Protein AF-A0A9D4L2E1-F1 (afdb_monomer_lite)

pLDDT: mean 71.67, std 11.68, range [35.44, 86.88]

Radius of gyration: 14.02 Å; chains: 1; bounding box: 33×34×42 Å

Structure (mmCIF, N/CA/C/O backbone):
data_AF-A0A9D4L2E1-F1
#
_entry.id   AF-A0A9D4L2E1-F1
#
loop_
_atom_site.group_PDB
_atom_site.id
_atom_site.type_symbol
_atom_site.label_atom_id
_atom_site.label_alt_id
_atom_site.label_comp_id
_atom_site.label_asym_id
_atom_site.label_entity_id
_atom_site.label_seq_id
_atom_site.pdbx_PDB_ins_code
_atom_site.Cartn_x
_atom_site.Cartn_y
_atom_site.Cartn_z
_atom_site.occupancy
_atom_site.B_iso_or_equiv
_atom_site.auth_seq_id
_atom_site.auth_comp_id
_atom_site.auth_asym_id
_atom_site.auth_atom_id
_atom_site.pdbx_PDB_model_num
ATOM 1 N N . MET A 1 1 ? 14.298 19.920 -26.887 1.00 35.44 1 MET A N 1
ATOM 2 C CA . MET A 1 1 ? 13.622 19.781 -25.572 1.00 35.44 1 MET A CA 1
ATOM 3 C C . MET A 1 1 ? 13.305 18.310 -25.317 1.00 35.44 1 MET A C 1
ATOM 5 O O . MET A 1 1 ? 12.416 17.774 -25.961 1.00 35.44 1 MET A O 1
ATOM 9 N N . SER A 1 2 ? 14.035 17.633 -24.425 1.00 44.12 2 SER A N 1
ATOM 10 C CA . SER A 1 2 ? 13.737 16.237 -24.062 1.00 44.12 2 SER A CA 1
ATOM 11 C C . SER A 1 2 ? 12.692 16.216 -22.941 1.00 44.12 2 SER A C 1
ATOM 13 O O . SER A 1 2 ? 12.987 16.597 -21.806 1.00 44.12 2 SER A O 1
ATOM 15 N N . ARG A 1 3 ? 11.445 15.829 -23.247 1.00 48.53 3 ARG A N 1
ATOM 16 C CA . ARG A 1 3 ? 10.424 15.580 -22.216 1.00 48.53 3 ARG A CA 1
ATOM 17 C C . ARG A 1 3 ? 10.852 14.344 -21.423 1.00 48.53 3 ARG A C 1
ATOM 19 O O . ARG A 1 3 ? 10.763 13.229 -21.932 1.00 48.53 3 ARG A O 1
ATOM 26 N N . ARG A 1 4 ? 11.283 14.524 -20.168 1.00 55.62 4 ARG A N 1
ATOM 27 C CA . ARG A 1 4 ? 11.424 13.409 -19.218 1.00 55.62 4 ARG A CA 1
ATOM 28 C C . ARG A 1 4 ? 10.051 12.749 -19.079 1.00 55.62 4 ARG A C 1
ATOM 30 O O . ARG A 1 4 ? 9.130 13.361 -18.542 1.00 55.62 4 ARG A O 1
ATOM 37 N N . ARG A 1 5 ? 9.887 11.536 -19.615 1.00 56.88 5 ARG A N 1
ATOM 38 C CA . ARG A 1 5 ? 8.642 10.778 -19.452 1.00 56.88 5 ARG A CA 1
ATOM 39 C C . ARG A 1 5 ? 8.486 10.409 -17.971 1.00 56.88 5 ARG A C 1
ATOM 41 O O . ARG A 1 5 ? 9.474 9.995 -17.361 1.00 56.88 5 ARG A O 1
ATOM 48 N N . PRO A 1 6 ? 7.291 10.567 -17.379 1.00 58.03 6 PRO A N 1
ATOM 49 C CA . PRO A 1 6 ? 7.051 10.098 -16.024 1.00 58.03 6 PRO A CA 1
ATOM 50 C C . PRO A 1 6 ? 7.263 8.583 -15.982 1.00 58.03 6 PRO A C 1
ATOM 52 O O . PRO A 1 6 ? 6.635 7.834 -16.726 1.00 58.03 6 PRO A O 1
ATOM 55 N N . VAL A 1 7 ? 8.183 8.136 -15.129 1.00 68.25 7 VAL A N 1
ATOM 56 C CA . VAL A 1 7 ? 8.417 6.710 -14.898 1.00 68.25 7 VAL A CA 1
ATOM 57 C C . VAL A 1 7 ? 7.378 6.230 -13.891 1.00 68.25 7 VAL A C 1
ATOM 59 O O . VAL A 1 7 ? 7.224 6.835 -12.826 1.00 68.25 7 VAL A O 1
ATOM 62 N N . THR A 1 8 ? 6.673 5.152 -14.231 1.00 74.62 8 THR A N 1
ATOM 63 C CA . THR A 1 8 ? 5.776 4.449 -13.307 1.00 74.62 8 THR A CA 1
ATOM 64 C C . THR A 1 8 ? 6.421 3.138 -12.885 1.00 74.62 8 THR A C 1
ATOM 66 O O . THR A 1 8 ? 6.979 2.421 -13.712 1.00 74.62 8 THR A O 1
ATOM 69 N N . THR A 1 9 ? 6.358 2.824 -11.596 1.00 78.12 9 THR A N 1
ATOM 70 C CA . THR A 1 9 ? 6.856 1.562 -11.044 1.00 78.12 9 THR A CA 1
ATOM 71 C C . THR A 1 9 ? 5.744 0.891 -10.253 1.00 78.12 9 THR A C 1
ATOM 73 O O . THR A 1 9 ? 5.184 1.501 -9.342 1.00 78.12 9 THR A O 1
ATOM 76 N N . ASN A 1 10 ? 5.446 -0.362 -10.589 1.00 82.19 10 ASN A N 1
ATOM 77 C CA . ASN A 1 10 ? 4.490 -1.193 -9.864 1.00 82.19 10 ASN A CA 1
ATOM 78 C C . ASN A 1 10 ? 5.258 -2.258 -9.081 1.00 82.19 10 ASN A C 1
ATOM 80 O O . ASN A 1 10 ? 6.157 -2.893 -9.627 1.00 82.19 10 ASN A O 1
ATOM 84 N N . ILE A 1 11 ? 4.922 -2.427 -7.805 1.00 80.00 11 ILE A N 1
ATOM 85 C CA . ILE A 1 11 ? 5.541 -3.414 -6.919 1.00 80.00 11 ILE A CA 1
ATOM 86 C C . ILE A 1 11 ? 4.430 -4.230 -6.268 1.00 80.00 11 ILE A C 1
ATOM 88 O O . ILE A 1 11 ? 3.475 -3.671 -5.727 1.00 80.00 11 ILE A O 1
ATOM 92 N N . SER A 1 12 ? 4.552 -5.552 -6.320 1.00 83.88 12 SER A N 1
ATOM 93 C CA . SER A 1 12 ? 3.637 -6.484 -5.662 1.00 83.88 12 SER A CA 1
ATOM 94 C C . SER A 1 12 ? 4.445 -7.589 -5.004 1.00 83.88 12 SER A C 1
ATOM 96 O O . SER A 1 12 ? 5.226 -8.246 -5.686 1.00 83.88 12 SER A O 1
ATOM 98 N N . LEU A 1 13 ? 4.307 -7.750 -3.686 1.00 80.56 13 LEU A N 1
ATOM 99 C CA . LEU A 1 13 ? 5.066 -8.740 -2.915 1.00 80.56 13 LEU A CA 1
ATOM 100 C C . LEU A 1 13 ? 4.173 -9.452 -1.895 1.00 80.56 13 LEU A C 1
ATOM 102 O O . LEU A 1 13 ? 3.286 -8.847 -1.284 1.00 80.56 13 LEU A O 1
ATOM 106 N N . LEU A 1 14 ? 4.479 -10.728 -1.673 1.00 84.38 14 LEU A N 1
ATOM 107 C CA . LEU A 1 14 ? 3.922 -11.578 -0.625 1.00 84.38 14 LEU A CA 1
ATOM 108 C C . LEU A 1 14 ? 5.074 -11.971 0.310 1.00 84.38 14 LEU A C 1
ATOM 110 O O . LEU A 1 14 ? 6.127 -12.365 -0.185 1.00 84.38 14 LEU A O 1
ATOM 114 N N . HIS A 1 15 ? 4.886 -11.848 1.628 1.00 76.12 15 HIS A N 1
ATOM 115 C CA . HIS A 1 15 ? 5.842 -12.319 2.649 1.00 76.12 15 HIS A CA 1
ATOM 116 C C . HIS A 1 15 ? 7.291 -11.826 2.489 1.00 76.12 15 HIS A C 1
ATOM 118 O O . HIS A 1 15 ? 8.223 -12.616 2.365 1.00 76.12 15 HIS A O 1
ATOM 124 N N . ASN A 1 16 ? 7.507 -10.514 2.505 1.00 77.56 16 ASN A N 1
ATOM 125 C CA . ASN A 1 16 ? 8.829 -9.927 2.300 1.00 77.56 16 ASN A CA 1
ATOM 126 C C . ASN A 1 16 ? 9.063 -8.644 3.123 1.00 77.56 16 ASN A C 1
ATOM 128 O O . ASN A 1 16 ? 8.150 -8.025 3.673 1.00 77.56 16 ASN A O 1
ATOM 132 N N . VAL A 1 17 ? 10.320 -8.215 3.194 1.00 75.81 17 VAL A N 1
ATOM 133 C CA . VAL A 1 17 ? 10.712 -6.904 3.712 1.00 75.81 17 VAL A CA 1
ATOM 134 C C . VAL A 1 17 ? 11.151 -6.040 2.539 1.00 75.81 17 VAL A C 1
ATOM 136 O O . VAL A 1 17 ? 12.114 -6.351 1.843 1.00 75.81 17 VAL A O 1
ATOM 139 N N . LEU A 1 18 ? 10.460 -4.922 2.325 1.00 75.31 18 LEU A N 1
ATOM 140 C CA . LEU A 1 18 ? 10.778 -3.977 1.262 1.00 75.31 18 LEU A CA 1
ATOM 141 C C . LEU A 1 18 ? 11.297 -2.666 1.853 1.00 75.31 18 LEU A C 1
ATOM 143 O O . LEU A 1 18 ? 10.613 -1.988 2.621 1.00 75.31 18 LEU A O 1
ATOM 147 N N . SER A 1 19 ? 12.500 -2.276 1.437 1.00 76.88 19 SER A N 1
ATOM 148 C CA . SER A 1 19 ? 13.100 -0.985 1.774 1.00 76.88 19 SER A CA 1
ATOM 149 C C . SER A 1 19 ? 13.378 -0.187 0.506 1.00 76.88 19 SER A C 1
ATOM 151 O O . SER A 1 19 ? 14.171 -0.614 -0.329 1.00 76.88 19 SER A O 1
ATOM 153 N N . MET A 1 20 ? 12.751 0.984 0.350 1.00 68.38 20 MET A N 1
ATOM 154 C CA . MET A 1 20 ? 12.944 1.826 -0.843 1.00 68.38 20 MET A CA 1
ATOM 155 C C . MET A 1 20 ? 13.405 3.245 -0.477 1.00 68.38 20 MET A C 1
ATOM 157 O O . MET A 1 20 ? 12.595 4.086 -0.075 1.00 68.38 20 MET A O 1
ATOM 161 N N . PRO A 1 21 ? 14.686 3.575 -0.709 1.00 61.25 21 PRO A N 1
ATOM 162 C CA . PRO A 1 21 ? 15.249 4.895 -0.406 1.00 61.25 21 PRO A CA 1
ATOM 163 C C . PRO A 1 21 ? 15.119 5.935 -1.550 1.00 61.25 21 PRO A C 1
ATOM 165 O O . PRO A 1 21 ? 15.887 6.894 -1.610 1.00 61.25 21 PRO A O 1
ATOM 168 N N . ARG A 1 22 ? 14.213 5.750 -2.525 1.00 58.50 22 ARG A N 1
ATOM 169 C CA . ARG A 1 22 ? 14.377 6.311 -3.889 1.00 58.50 22 ARG A CA 1
ATOM 170 C C . ARG A 1 22 ? 14.379 7.856 -3.995 1.00 58.50 22 ARG A C 1
ATOM 172 O O . ARG A 1 22 ? 13.538 8.540 -3.411 1.00 58.50 22 ARG A O 1
ATOM 179 N N . ARG A 1 23 ? 15.306 8.369 -4.831 1.00 56.53 23 ARG A N 1
ATOM 180 C CA . ARG A 1 23 ? 15.720 9.783 -5.017 1.00 56.53 23 ARG A CA 1
ATOM 181 C C . ARG A 1 23 ? 15.225 10.500 -6.305 1.00 56.53 23 ARG A C 1
ATOM 183 O O . ARG A 1 23 ? 15.809 11.505 -6.688 1.00 56.53 23 ARG A O 1
ATOM 190 N N . HIS A 1 24 ? 14.173 10.042 -6.993 1.00 52.31 24 HIS A N 1
ATOM 191 C CA . HIS A 1 24 ? 13.718 10.668 -8.259 1.00 52.31 24 HIS A CA 1
ATOM 192 C C . HIS A 1 24 ? 12.186 10.776 -8.379 1.00 52.31 24 HIS A C 1
ATOM 194 O O . HIS A 1 24 ? 11.496 9.988 -7.726 1.00 52.31 24 HIS A O 1
ATOM 200 N N . PRO A 1 25 ? 11.652 11.705 -9.211 1.00 54.47 25 PRO A N 1
ATOM 201 C CA . PRO A 1 25 ? 10.214 11.833 -9.439 1.00 54.47 25 PRO A CA 1
ATOM 202 C C . PRO A 1 25 ? 9.710 10.608 -10.206 1.00 54.47 25 PRO A C 1
ATOM 204 O O . PRO A 1 25 ? 10.028 10.406 -11.376 1.00 54.47 25 PRO A O 1
ATOM 207 N N . VAL A 1 26 ? 8.972 9.753 -9.505 1.00 64.44 26 VAL A N 1
ATOM 208 C CA . VAL A 1 26 ? 8.448 8.481 -10.007 1.00 64.44 26 VAL A CA 1
ATOM 209 C C . VAL A 1 26 ? 7.061 8.300 -9.406 1.00 64.44 26 VAL A C 1
ATOM 211 O O . VAL A 1 26 ? 6.885 8.491 -8.199 1.00 64.44 26 VAL A O 1
ATOM 214 N N . THR A 1 27 ? 6.088 7.926 -10.232 1.00 74.81 27 THR A N 1
ATOM 215 C CA . THR A 1 27 ? 4.801 7.424 -9.740 1.00 74.81 27 THR A CA 1
ATOM 216 C C . THR A 1 27 ? 5.006 5.980 -9.305 1.00 74.81 27 THR A C 1
ATOM 218 O O . THR A 1 27 ? 5.498 5.162 -10.079 1.00 74.81 27 THR A O 1
ATOM 221 N N . THR A 1 28 ? 4.666 5.648 -8.061 1.00 75.44 28 THR A N 1
ATOM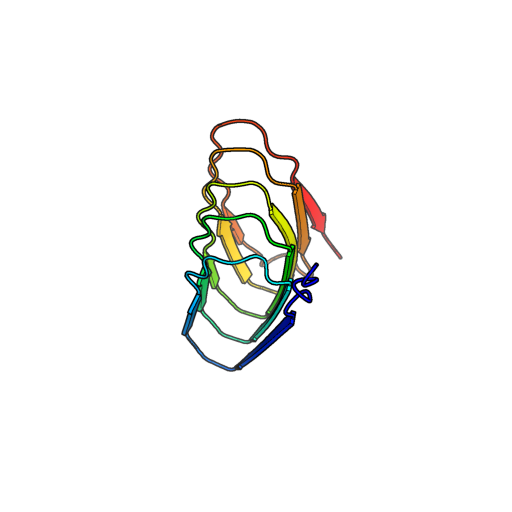 222 C CA . THR A 1 28 ? 4.837 4.279 -7.549 1.00 75.44 28 THR A CA 1
ATOM 223 C C . THR A 1 28 ? 3.518 3.733 -7.026 1.00 75.44 28 THR A C 1
ATOM 225 O O . THR A 1 28 ? 2.889 4.370 -6.181 1.00 75.44 28 THR A O 1
ATOM 228 N N . ASN A 1 29 ? 3.134 2.549 -7.495 1.00 82.69 29 ASN A N 1
ATOM 229 C CA . ASN A 1 29 ? 2.033 1.776 -6.929 1.00 82.69 29 ASN A CA 1
ATOM 230 C C . ASN A 1 29 ? 2.611 0.560 -6.206 1.00 82.69 29 ASN A C 1
ATOM 232 O O . ASN A 1 29 ? 3.429 -0.168 -6.769 1.00 82.69 29 ASN A O 1
ATOM 236 N N . ILE A 1 30 ? 2.216 0.369 -4.951 1.00 80.19 30 ILE A N 1
ATOM 237 C CA . ILE A 1 30 ? 2.740 -0.687 -4.084 1.00 80.19 30 ILE A CA 1
ATOM 238 C C . ILE A 1 30 ? 1.570 -1.470 -3.499 1.00 80.19 30 ILE A C 1
ATOM 240 O O . ILE A 1 30 ? 0.724 -0.883 -2.829 1.00 80.19 30 ILE A O 1
ATOM 244 N N . SER A 1 31 ? 1.571 -2.783 -3.701 1.00 84.94 31 SER A N 1
ATOM 245 C CA . SER A 1 31 ? 0.615 -3.718 -3.102 1.00 84.94 31 SER A CA 1
ATOM 246 C C . SER A 1 31 ? 1.369 -4.771 -2.297 1.00 84.94 31 SER A C 1
ATOM 248 O O . SER A 1 31 ? 2.224 -5.460 -2.850 1.00 84.94 31 SER A O 1
ATOM 250 N N . LEU A 1 32 ? 1.082 -4.897 -1.001 1.00 81.94 32 LEU A N 1
ATOM 251 C CA . LEU A 1 32 ? 1.799 -5.819 -0.112 1.00 81.94 32 LEU A CA 1
ATOM 252 C C . LEU A 1 32 ? 0.848 -6.614 0.787 1.00 81.94 32 LEU A C 1
ATOM 254 O O . LEU A 1 32 ? -0.129 -6.073 1.314 1.00 81.94 32 LEU A O 1
ATOM 258 N N . LEU A 1 33 ? 1.191 -7.881 1.018 1.00 86.88 33 LEU A N 1
ATOM 259 C CA . LEU A 1 33 ? 0.502 -8.803 1.925 1.00 86.88 33 LEU A CA 1
ATOM 260 C C . LEU A 1 33 ? 1.493 -9.512 2.863 1.00 86.88 33 LEU A C 1
ATOM 262 O O . LEU A 1 33 ? 2.389 -10.203 2.379 1.00 86.88 33 LEU A O 1
ATOM 266 N N . HIS A 1 34 ? 1.339 -9.356 4.181 1.00 81.06 34 HIS A N 1
ATOM 267 C CA . HIS A 1 34 ? 2.256 -9.918 5.192 1.00 81.06 34 HIS A CA 1
ATOM 268 C C . HIS A 1 34 ? 3.727 -9.463 5.059 1.00 81.06 34 HIS A C 1
ATOM 270 O O . HIS A 1 34 ? 4.654 -10.265 5.125 1.00 81.06 34 HIS A O 1
ATOM 276 N N . ASN A 1 35 ? 3.955 -8.174 4.841 1.00 81.25 35 ASN A N 1
ATOM 277 C CA . ASN A 1 35 ? 5.260 -7.553 4.625 1.00 81.25 35 ASN A CA 1
ATOM 278 C C . ASN A 1 35 ? 5.563 -6.457 5.651 1.00 81.25 35 ASN A C 1
ATOM 280 O O . ASN A 1 35 ? 4.681 -5.875 6.289 1.00 81.25 35 ASN A O 1
ATOM 284 N N . VAL A 1 36 ? 6.841 -6.089 5.710 1.00 79.81 36 VAL A N 1
ATOM 285 C CA . VAL A 1 36 ? 7.296 -4.841 6.329 1.00 79.81 36 VAL A CA 1
ATOM 286 C C . VAL A 1 36 ? 7.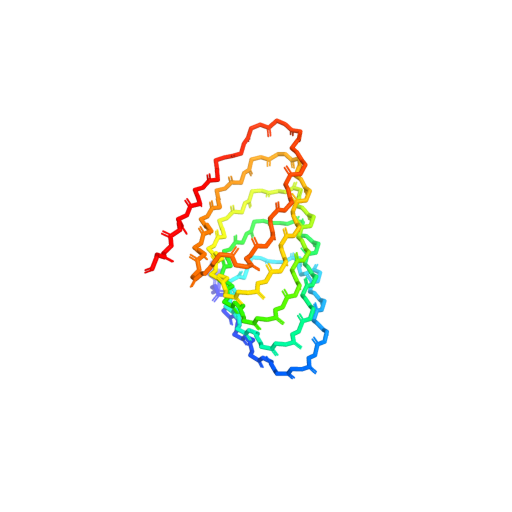787 -3.900 5.235 1.00 79.81 36 VAL A C 1
ATOM 288 O O . VAL A 1 36 ? 8.666 -4.254 4.452 1.00 79.81 36 VAL A O 1
ATOM 291 N N . LEU A 1 37 ? 7.233 -2.690 5.179 1.00 77.75 37 LEU A N 1
ATOM 292 C CA . LEU A 1 37 ? 7.605 -1.658 4.216 1.00 77.75 37 LEU A CA 1
ATOM 293 C C . LEU A 1 37 ? 8.240 -0.462 4.922 1.00 77.75 37 LEU A C 1
ATOM 295 O O . LEU A 1 37 ? 7.613 0.187 5.757 1.00 77.75 37 LEU A O 1
ATOM 299 N N . SER A 1 38 ? 9.464 -0.122 4.528 1.00 80.56 38 SER A N 1
ATOM 300 C CA . SER A 1 38 ? 10.167 1.073 4.996 1.00 80.56 38 SER A CA 1
ATOM 301 C C . SER A 1 38 ? 10.513 1.992 3.827 1.00 80.56 38 SER A C 1
ATOM 303 O O . SER A 1 38 ? 11.261 1.612 2.925 1.00 80.56 38 SER A O 1
ATOM 305 N N . MET A 1 39 ? 10.000 3.230 3.833 1.00 72.06 39 MET A N 1
ATOM 306 C CA . MET A 1 39 ? 10.363 4.226 2.810 1.00 72.06 39 MET A CA 1
ATOM 307 C C . MET A 1 39 ? 10.784 5.569 3.437 1.00 72.06 39 MET A C 1
ATOM 309 O O . MET A 1 39 ? 9.957 6.469 3.628 1.00 72.06 39 MET A O 1
ATOM 313 N N . PRO A 1 40 ? 12.083 5.758 3.728 1.00 67.62 40 PRO A N 1
ATOM 314 C CA . PRO A 1 40 ? 12.619 7.054 4.131 1.00 67.62 40 PRO A CA 1
ATOM 315 C C . PRO A 1 40 ? 12.714 7.968 2.901 1.00 67.62 40 PRO A C 1
ATOM 317 O O . PRO A 1 40 ? 13.534 7.747 2.011 1.00 67.62 40 PRO A O 1
ATOM 320 N N . ARG A 1 41 ? 11.851 8.986 2.792 1.00 62.22 41 ARG A N 1
ATOM 321 C CA . ARG A 1 41 ? 11.676 9.745 1.533 1.00 62.22 41 ARG A CA 1
ATOM 322 C C . ARG A 1 41 ? 12.250 11.168 1.582 1.00 62.22 41 ARG A C 1
ATOM 324 O O . ARG A 1 41 ? 12.064 11.884 2.565 1.00 62.22 41 ARG A O 1
ATOM 331 N N . ARG A 1 42 ? 12.938 11.565 0.494 1.00 56.09 42 ARG A N 1
ATOM 332 C CA . ARG A 1 42 ? 13.720 12.818 0.352 1.00 56.09 42 ARG A CA 1
ATOM 333 C C . ARG A 1 42 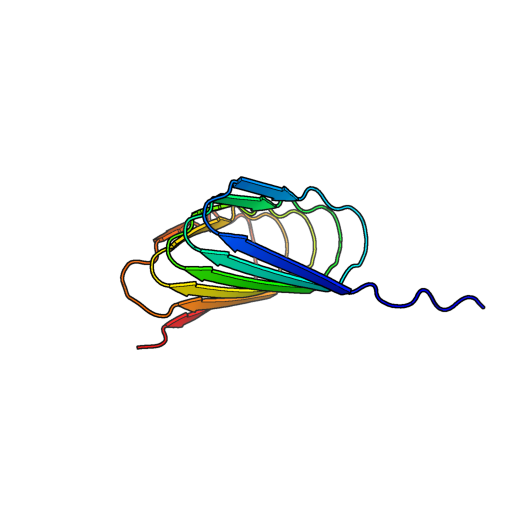? 13.383 13.714 -0.862 1.00 56.09 42 ARG A C 1
ATOM 335 O O . ARG A 1 42 ? 14.154 14.625 -1.094 1.00 56.09 42 ARG A O 1
ATOM 342 N N . HIS A 1 43 ? 12.299 13.504 -1.619 1.00 53.69 43 HIS A N 1
ATOM 343 C CA . HIS A 1 43 ? 11.956 14.308 -2.822 1.00 53.69 43 HIS A CA 1
ATOM 344 C C . HIS A 1 43 ? 10.441 14.310 -3.114 1.00 53.69 43 HIS A C 1
ATOM 346 O O . HIS A 1 43 ? 9.746 13.516 -2.480 1.00 53.69 43 HIS A O 1
ATOM 352 N N . PRO A 1 44 ? 9.910 15.150 -4.034 1.00 54.44 44 PRO A N 1
ATOM 353 C CA . PRO A 1 44 ? 8.501 15.107 -4.437 1.00 54.44 44 PRO A CA 1
ATOM 354 C C . PRO A 1 44 ? 8.184 13.880 -5.300 1.00 54.44 44 PRO A C 1
ATOM 356 O O . PRO A 1 44 ? 8.927 13.534 -6.220 1.00 54.44 44 PRO A O 1
ATOM 359 N N . PHE A 1 45 ? 7.071 13.211 -5.006 1.00 67.81 45 PHE A N 1
ATOM 360 C CA . PHE A 1 45 ? 6.558 12.070 -5.771 1.00 67.81 45 PHE A CA 1
ATOM 361 C C . PHE A 1 45 ? 5.078 11.822 -5.434 1.00 67.81 45 PHE A C 1
ATOM 363 O O . PHE A 1 45 ? 4.574 12.311 -4.422 1.00 67.81 45 PHE A O 1
ATOM 370 N N . THR A 1 46 ? 4.414 10.994 -6.243 1.00 73.56 46 THR A N 1
ATOM 371 C CA . THR A 1 46 ? 3.079 10.447 -5.955 1.00 73.56 46 THR A CA 1
ATOM 372 C C . THR A 1 46 ? 3.208 8.959 -5.643 1.00 73.56 46 THR A C 1
ATOM 374 O O . THR A 1 46 ? 3.940 8.231 -6.318 1.00 73.56 46 THR A O 1
ATOM 377 N N . THR A 1 47 ? 2.545 8.480 -4.590 1.00 75.25 47 THR A N 1
ATOM 378 C CA . THR A 1 47 ? 2.535 7.046 -4.257 1.00 75.25 47 THR A CA 1
ATOM 379 C C . THR A 1 47 ? 1.154 6.591 -3.831 1.00 75.25 47 THR A C 1
ATOM 381 O O . THR A 1 47 ? 0.542 7.215 -2.963 1.00 75.25 47 THR A O 1
ATOM 384 N N . ASN A 1 48 ? 0.720 5.474 -4.407 1.00 83.31 48 ASN A N 1
ATOM 385 C CA . ASN A 1 48 ? -0.435 4.721 -3.946 1.00 83.31 48 ASN A CA 1
ATOM 386 C C . ASN A 1 48 ? 0.065 3.441 -3.272 1.00 83.31 48 ASN A C 1
ATOM 388 O O . ASN A 1 48 ? 0.873 2.712 -3.851 1.00 83.31 48 ASN A O 1
ATOM 392 N N . ILE A 1 49 ? -0.371 3.201 -2.038 1.00 79.75 49 ILE A N 1
ATOM 393 C CA . ILE A 1 49 ? 0.036 2.036 -1.247 1.00 79.75 49 ILE A CA 1
ATOM 394 C C . ILE A 1 49 ? -1.216 1.296 -0.784 1.00 79.75 49 ILE A C 1
ATOM 396 O O . ILE A 1 49 ? -2.074 1.898 -0.142 1.00 79.75 49 ILE A O 1
ATOM 400 N N . SER A 1 50 ? -1.280 -0.002 -1.052 1.00 85.19 50 SER A N 1
ATOM 401 C CA . SER A 1 50 ? -2.312 -0.913 -0.562 1.00 85.19 50 SER A CA 1
ATOM 402 C C . SER A 1 50 ? -1.664 -2.000 0.287 1.00 85.19 50 SER A C 1
ATOM 404 O O . SER A 1 50 ? -0.801 -2.733 -0.196 1.00 85.19 50 SER A O 1
ATOM 406 N N . LEU A 1 51 ? -2.062 -2.092 1.557 1.00 81.44 51 LEU A N 1
ATOM 407 C CA . LEU A 1 51 ? -1.465 -2.996 2.538 1.00 81.44 51 LEU A CA 1
ATOM 408 C C . LEU A 1 51 ? -2.528 -3.869 3.221 1.00 81.44 51 LEU A C 1
ATOM 410 O O . LEU A 1 51 ? -3.517 -3.360 3.754 1.00 81.44 51 LEU A O 1
ATOM 414 N N . LEU A 1 52 ? -2.271 -5.176 3.279 1.00 85.25 52 LEU A N 1
ATOM 415 C CA . LEU A 1 52 ? -2.980 -6.160 4.098 1.00 85.25 52 LEU A CA 1
ATOM 416 C C . LEU A 1 52 ? -2.039 -6.903 5.070 1.00 85.25 52 LEU A C 1
ATOM 418 O O . LEU A 1 52 ? -1.090 -7.551 4.629 1.00 85.25 52 LEU A O 1
ATOM 422 N N . HIS A 1 53 ? -2.305 -6.835 6.379 1.00 83.25 53 HIS A N 1
ATOM 423 C CA . HIS A 1 53 ? -1.484 -7.478 7.425 1.00 83.25 53 HIS A CA 1
ATOM 424 C C . HIS A 1 53 ? 0.013 -7.092 7.401 1.00 83.25 53 HIS A C 1
ATOM 426 O O . HIS A 1 53 ? 0.891 -7.945 7.499 1.00 83.25 53 HIS A O 1
ATOM 432 N N . ASN A 1 54 ? 0.329 -5.811 7.236 1.00 81.94 54 ASN A N 1
ATOM 433 C CA . ASN A 1 54 ? 1.688 -5.282 7.107 1.00 81.94 54 ASN A CA 1
ATOM 434 C C . ASN A 1 54 ? 2.034 -4.258 8.192 1.00 81.94 54 ASN A C 1
ATOM 436 O O . ASN A 1 54 ? 1.170 -3.652 8.833 1.00 81.94 54 ASN A O 1
ATOM 440 N N . VAL A 1 55 ? 3.332 -3.978 8.288 1.00 82.62 55 VAL A N 1
ATOM 441 C CA . VAL A 1 55 ? 3.873 -2.817 9.001 1.00 82.62 55 VAL A CA 1
ATOM 442 C C . VAL A 1 55 ? 4.447 -1.828 7.988 1.00 82.62 55 VAL A C 1
ATOM 444 O O . VAL A 1 55 ? 5.255 -2.203 7.141 1.00 82.62 55 VAL A O 1
ATOM 447 N N . LEU A 1 56 ? 4.053 -0.557 8.077 1.00 78.69 56 LEU A N 1
ATOM 448 C CA . LEU A 1 56 ? 4.548 0.528 7.231 1.00 78.69 56 LEU A CA 1
ATOM 449 C C . LEU A 1 56 ? 5.215 1.621 8.064 1.00 78.69 56 LEU A C 1
ATOM 451 O O . LEU A 1 56 ? 4.579 2.247 8.910 1.00 78.69 56 LEU A O 1
ATOM 455 N N . SER A 1 57 ? 6.471 1.915 7.737 1.00 81.69 57 SER A N 1
ATOM 456 C CA . SER A 1 57 ? 7.268 2.979 8.346 1.00 81.69 57 SER A CA 1
ATOM 457 C C . SER A 1 57 ? 7.692 4.013 7.302 1.00 81.69 57 SER A C 1
ATOM 459 O O . SER A 1 57 ? 8.430 3.717 6.360 1.00 81.69 57 SER A O 1
ATOM 461 N N . MET A 1 58 ? 7.235 5.258 7.471 1.00 72.31 58 MET A N 1
ATOM 462 C CA . MET A 1 58 ? 7.481 6.358 6.526 1.00 72.31 58 MET A CA 1
ATOM 463 C C . MET A 1 58 ? 7.946 7.637 7.243 1.00 72.31 58 MET A C 1
ATOM 465 O O . MET A 1 58 ? 7.149 8.563 7.429 1.00 72.31 58 MET A O 1
ATOM 469 N N . PRO A 1 59 ? 9.232 7.754 7.615 1.00 69.50 59 PRO A N 1
ATOM 470 C CA . PRO A 1 59 ? 9.780 9.018 8.096 1.00 69.50 59 PRO A CA 1
ATOM 471 C C . PRO A 1 59 ? 9.882 10.007 6.921 1.00 69.50 59 PRO A C 1
ATOM 473 O O . PRO A 1 59 ? 10.633 9.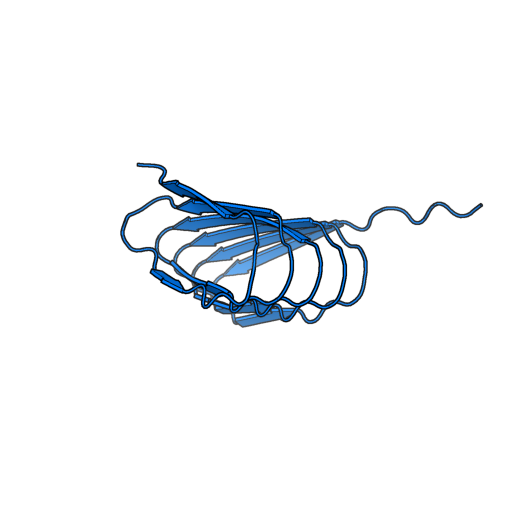784 5.966 1.00 69.50 59 PRO A O 1
ATOM 476 N N . ARG A 1 60 ? 9.087 11.085 6.939 1.00 63.69 60 ARG A N 1
ATOM 477 C CA . ARG A 1 60 ? 8.971 12.039 5.812 1.00 63.69 60 ARG A CA 1
ATOM 478 C C . ARG A 1 60 ? 9.651 13.372 6.113 1.00 63.69 60 ARG A C 1
ATOM 480 O O . ARG A 1 60 ? 9.540 13.873 7.227 1.00 63.69 60 ARG A O 1
ATOM 487 N N . ARG A 1 61 ? 10.306 13.958 5.097 1.00 57.59 61 ARG A N 1
ATOM 488 C CA . ARG A 1 61 ? 10.957 15.284 5.169 1.00 57.59 61 ARG A CA 1
ATOM 489 C C . ARG A 1 61 ? 10.632 16.266 4.022 1.00 57.59 61 ARG A C 1
ATOM 491 O O . ARG A 1 61 ? 11.283 17.295 3.960 1.00 57.59 61 ARG A O 1
ATOM 498 N N . GLN A 1 62 ? 9.701 15.986 3.100 1.00 54.59 62 GLN A N 1
ATOM 499 C CA . GLN A 1 62 ? 9.457 16.820 1.896 1.00 54.59 62 GLN A CA 1
ATOM 500 C C . GLN A 1 62 ? 8.016 16.670 1.349 1.00 54.59 62 GLN A C 1
ATOM 502 O O . GLN A 1 62 ? 7.340 15.732 1.787 1.00 54.59 62 GLN A O 1
ATOM 507 N N . PRO A 1 63 ? 7.526 17.549 0.434 1.00 52.50 63 PRO A N 1
ATOM 508 C CA . PRO A 1 63 ? 6.130 17.547 -0.013 1.00 52.50 63 PRO A CA 1
ATOM 509 C C . PRO A 1 63 ? 5.795 16.303 -0.827 1.00 52.50 63 PRO A C 1
ATOM 511 O O . PRO A 1 63 ? 6.486 15.946 -1.780 1.00 52.50 63 PRO A O 1
ATOM 514 N N . VAL A 1 64 ? 4.717 15.629 -0.438 1.00 62.75 64 VAL A N 1
ATOM 515 C CA . VAL A 1 64 ? 4.270 14.392 -1.070 1.00 62.75 64 VAL A CA 1
ATOM 516 C C . VAL A 1 64 ? 2.747 14.342 -1.089 1.00 62.75 64 VAL A C 1
ATOM 518 O O . VAL A 1 64 ? 2.109 14.687 -0.095 1.00 62.75 64 VAL A O 1
ATOM 521 N N . THR A 1 65 ? 2.188 13.810 -2.173 1.00 73.56 65 THR A N 1
ATOM 522 C CA . THR A 1 65 ? 0.819 13.286 -2.196 1.00 73.56 65 THR A CA 1
ATOM 523 C C . THR A 1 65 ? 0.875 11.769 -2.027 1.00 73.56 65 THR A C 1
ATOM 525 O O . THR A 1 65 ? 1.560 11.066 -2.777 1.00 73.56 65 THR A O 1
ATOM 528 N N . THR A 1 66 ? 0.225 11.231 -0.997 1.00 74.25 66 THR A N 1
ATOM 529 C CA . THR A 1 66 ? 0.168 9.776 -0.779 1.00 74.25 66 THR A CA 1
ATOM 530 C C . THR A 1 66 ? -1.241 9.341 -0.437 1.00 74.25 66 THR A C 1
ATOM 532 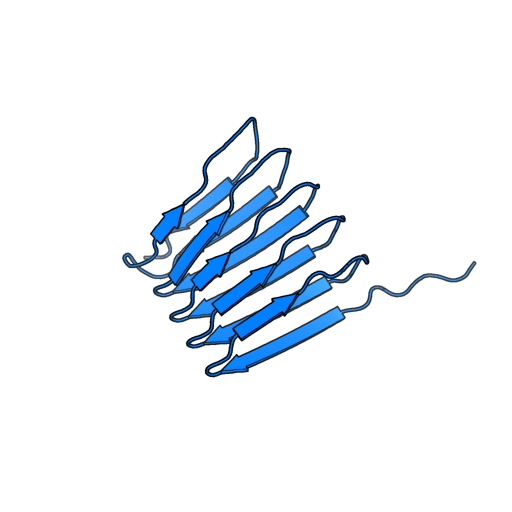O O . THR A 1 66 ? -1.837 9.879 0.494 1.00 74.25 66 THR A O 1
ATOM 535 N N . ASN A 1 67 ? -1.710 8.329 -1.160 1.00 82.31 67 ASN A N 1
ATOM 536 C CA . ASN A 1 67 ? -2.922 7.598 -0.830 1.00 82.31 67 ASN A CA 1
ATOM 537 C C . ASN A 1 67 ? -2.514 6.243 -0.250 1.00 82.31 67 ASN A C 1
ATOM 539 O O . ASN A 1 67 ? -1.718 5.520 -0.857 1.00 82.31 67 ASN A O 1
ATOM 543 N N . ILE A 1 68 ? -3.010 5.928 0.941 1.00 79.31 68 ILE A N 1
ATOM 544 C CA . ILE A 1 68 ? -2.697 4.690 1.653 1.00 79.31 68 ILE A CA 1
ATOM 545 C C . ILE A 1 68 ? -4.007 3.981 1.968 1.00 79.31 68 ILE A C 1
ATOM 547 O O . ILE A 1 68 ? -4.868 4.576 2.601 1.00 79.31 68 ILE A O 1
ATOM 551 N N . SER A 1 69 ? -4.132 2.717 1.580 1.00 84.62 69 SER A N 1
ATOM 552 C CA . SER A 1 69 ? -5.242 1.844 1.962 1.00 84.62 69 SER A CA 1
ATOM 553 C C . SER A 1 69 ? -4.731 0.738 2.879 1.00 84.62 69 SER A C 1
ATOM 555 O O . SER A 1 69 ? -3.795 0.024 2.512 1.00 84.62 69 SER A O 1
ATOM 557 N N . LEU A 1 70 ? -5.323 0.605 4.070 1.00 81.38 70 LEU A N 1
ATOM 558 C CA . LEU A 1 70 ? -4.883 -0.323 5.113 1.00 81.38 70 LEU A CA 1
ATOM 559 C C . LEU A 1 70 ? -6.011 -1.257 5.578 1.00 81.38 70 LEU A C 1
ATOM 561 O O . LEU A 1 70 ? -7.038 -0.806 6.087 1.00 81.38 70 LEU A O 1
ATOM 565 N N . LEU A 1 71 ? -5.764 -2.564 5.525 1.00 85.69 71 LEU A N 1
ATOM 566 C CA . LEU A 1 71 ? -6.512 -3.604 6.233 1.00 85.69 71 LEU A CA 1
ATOM 567 C C . LEU A 1 71 ? -5.622 -4.336 7.258 1.00 85.69 71 LEU A C 1
ATOM 569 O O . LEU A 1 71 ? -4.679 -5.023 6.869 1.00 85.69 71 LEU A O 1
ATOM 573 N N . HIS A 1 72 ? -5.940 -4.206 8.555 1.00 81.19 72 HIS A N 1
ATOM 574 C CA . HIS A 1 72 ? -5.210 -4.839 9.671 1.00 81.19 72 HIS A CA 1
ATOM 575 C C . HIS A 1 72 ? -3.689 -4.550 9.674 1.00 81.19 72 HIS A C 1
ATOM 577 O O . HIS A 1 72 ? -2.873 -5.469 9.665 1.00 81.19 72 HIS A O 1
ATOM 583 N N . ASN A 1 73 ? -3.283 -3.281 9.637 1.00 82.44 73 ASN A N 1
ATOM 584 C CA . ASN A 1 73 ? -1.876 -2.881 9.547 1.00 82.44 73 ASN A CA 1
ATOM 585 C C . ASN A 1 73 ? -1.444 -1.965 10.689 1.00 82.44 73 ASN A C 1
ATOM 587 O O . ASN A 1 73 ? -2.248 -1.247 11.282 1.00 82.44 73 ASN A O 1
ATOM 591 N N . VAL A 1 74 ? -0.131 -1.890 10.886 1.00 84.19 74 VAL A N 1
ATOM 592 C CA . VAL A 1 74 ? 0.509 -0.847 11.691 1.00 84.19 74 VAL A CA 1
ATOM 593 C C . VAL A 1 74 ? 1.148 0.172 10.754 1.00 84.19 74 VAL A C 1
ATOM 595 O O . VAL A 1 74 ? 1.943 -0.188 9.890 1.00 84.19 74 VAL A O 1
ATOM 598 N N . LEU A 1 75 ? 0.827 1.451 10.922 1.00 79.56 75 LEU A N 1
ATOM 599 C CA . LEU A 1 75 ? 1.413 2.550 10.163 1.00 79.56 75 LEU A CA 1
ATOM 600 C C . LEU A 1 75 ? 2.040 3.578 11.110 1.00 79.56 75 LEU A C 1
ATOM 602 O O . LEU A 1 75 ? 1.358 4.207 11.916 1.00 79.56 75 LEU A O 1
ATOM 606 N N . SER A 1 76 ? 3.344 3.793 10.949 1.00 81.81 76 SER A N 1
ATOM 607 C CA . SER A 1 76 ? 4.117 4.825 11.633 1.00 81.81 76 SER A CA 1
ATOM 608 C C . SER A 1 76 ? 4.636 5.857 10.633 1.00 81.81 76 SER A C 1
ATOM 610 O O . SER A 1 76 ? 5.410 5.533 9.725 1.00 81.81 76 SER A O 1
ATOM 612 N N . MET A 1 77 ? 4.226 7.120 10.781 1.00 72.19 77 MET A N 1
ATOM 613 C CA . MET A 1 77 ? 4.836 8.232 10.043 1.00 72.19 77 MET A CA 1
ATOM 614 C C . MET A 1 77 ? 5.212 9.392 10.972 1.00 72.19 77 MET A C 1
ATOM 616 O O . MET A 1 77 ? 4.417 10.314 11.171 1.00 72.19 77 MET A O 1
ATOM 620 N N . PRO A 1 78 ? 6.446 9.417 11.500 1.00 69.56 78 PRO A N 1
ATOM 621 C CA . PRO A 1 78 ? 6.958 10.603 12.175 1.00 69.56 78 PRO A CA 1
ATOM 622 C C . PRO A 1 78 ? 7.124 11.744 11.157 1.00 69.56 78 PRO A C 1
ATOM 624 O O . PRO A 1 78 ? 7.772 11.561 10.117 1.00 69.56 78 PRO A O 1
ATOM 627 N N . ARG A 1 79 ? 6.508 12.911 11.415 1.00 62.84 79 ARG A N 1
ATOM 628 C CA . ARG A 1 79 ? 6.489 14.046 10.469 1.00 62.84 79 ARG A CA 1
ATOM 629 C C . ARG A 1 79 ? 7.094 15.334 11.012 1.00 62.84 79 ARG A C 1
ATOM 631 O O . ARG A 1 79 ? 6.702 15.818 12.073 1.00 62.84 79 ARG A O 1
ATOM 638 N N . SER A 1 80 ? 7.895 15.947 10.139 1.00 53.75 80 SER A N 1
ATOM 639 C CA . SER A 1 80 ? 8.192 17.380 10.094 1.00 53.75 80 SER A CA 1
ATOM 640 C C . SER A 1 80 ? 7.956 17.864 8.648 1.00 53.75 80 SER A C 1
ATOM 642 O O . SER A 1 80 ? 8.536 17.267 7.741 1.00 53.75 80 SER A O 1
ATOM 644 N N . GLN A 1 81 ? 7.151 18.928 8.454 1.00 52.22 81 GLN A N 1
ATOM 645 C CA . GLN A 1 81 ? 6.844 19.665 7.189 1.00 52.22 81 GLN A CA 1
ATOM 646 C C . GLN A 1 81 ? 5.686 19.144 6.282 1.00 52.22 81 GLN A C 1
ATOM 648 O O . GLN A 1 81 ? 5.311 17.976 6.405 1.00 52.22 81 GLN A O 1
ATOM 653 N N . PRO A 1 82 ? 5.058 20.004 5.423 1.00 51.31 82 PRO A N 1
ATOM 654 C CA . PRO A 1 82 ? 3.711 19.782 4.872 1.00 51.31 82 PRO A CA 1
ATOM 655 C C . PRO A 1 82 ? 3.620 18.622 3.876 1.00 51.31 82 PRO A C 1
ATOM 657 O O . PRO A 1 82 ? 4.473 18.415 3.017 1.00 51.31 82 PRO A O 1
ATOM 660 N N . VAL A 1 83 ? 2.529 17.870 3.985 1.00 60.53 83 VAL A N 1
ATOM 661 C CA . VAL A 1 83 ? 2.184 16.675 3.204 1.00 60.53 83 VAL A CA 1
ATOM 662 C C . VAL A 1 83 ? 0.658 16.635 3.051 1.00 60.53 83 VAL A C 1
ATOM 664 O O . VAL A 1 83 ? -0.062 16.919 4.005 1.00 60.53 83 VAL A O 1
ATOM 667 N N . ALA A 1 84 ? 0.154 16.246 1.882 1.00 70.69 84 ALA A N 1
ATOM 668 C CA . ALA A 1 84 ? -1.242 15.848 1.727 1.00 70.69 84 ALA A CA 1
ATOM 669 C C . ALA A 1 84 ? -1.298 14.320 1.802 1.00 70.69 84 ALA A C 1
ATOM 671 O O . ALA A 1 84 ? -0.601 13.614 1.064 1.00 70.69 84 ALA A O 1
ATOM 672 N N . THR A 1 85 ? -2.045 13.766 2.751 1.00 72.94 85 THR A N 1
ATOM 673 C CA . THR A 1 85 ? -2.151 12.307 2.894 1.00 72.94 85 THR A CA 1
ATOM 674 C C . THR A 1 85 ? -3.580 11.904 3.110 1.00 72.94 85 THR A C 1
ATOM 676 O O . THR A 1 85 ? -4.202 12.357 4.064 1.00 72.94 85 THR A O 1
ATOM 679 N N . ASN A 1 86 ? -4.050 11.020 2.242 1.00 81.06 86 ASN A N 1
ATOM 680 C CA . ASN A 1 86 ? -5.323 10.350 2.405 1.00 81.06 86 ASN A CA 1
ATOM 681 C C . ASN A 1 86 ? -5.034 8.923 2.865 1.00 81.06 86 ASN A C 1
ATOM 683 O O . ASN A 1 86 ? -4.268 8.198 2.226 1.00 81.06 86 ASN A O 1
ATOM 687 N N . ILE A 1 87 ? -5.602 8.548 4.002 1.00 79.75 87 ILE A N 1
ATOM 688 C CA . ILE A 1 87 ? -5.484 7.217 4.582 1.00 79.75 87 ILE A CA 1
ATOM 689 C C . ILE A 1 87 ? -6.886 6.628 4.632 1.00 79.75 87 ILE A C 1
ATOM 691 O O . ILE A 1 87 ? -7.744 7.160 5.325 1.00 79.75 87 ILE A O 1
ATOM 695 N N . SER A 1 88 ? -7.104 5.530 3.923 1.00 85.69 88 SER A N 1
ATOM 696 C CA . SER A 1 88 ? -8.323 4.734 3.981 1.00 85.69 88 SER A CA 1
ATOM 697 C C . SER A 1 88 ? -8.071 3.492 4.828 1.00 85.69 88 SER A C 1
ATOM 699 O O . SER A 1 88 ? -7.135 2.732 4.575 1.00 85.69 88 SER A O 1
ATOM 701 N N . LEU A 1 89 ? -8.893 3.278 5.847 1.00 83.44 89 LEU A N 1
ATOM 702 C CA . LEU A 1 89 ? -8.782 2.170 6.790 1.00 83.44 89 LEU A CA 1
ATOM 703 C C . LEU A 1 89 ? -9.994 1.255 6.628 1.00 83.44 89 LEU A C 1
ATOM 705 O O . LEU A 1 89 ? -11.113 1.702 6.846 1.00 83.44 89 LEU A O 1
ATOM 709 N N . LEU A 1 90 ? -9.770 -0.010 6.271 1.00 78.56 90 LEU A N 1
ATOM 710 C CA . LEU A 1 90 ? -10.820 -0.990 5.949 1.00 78.56 90 LEU A CA 1
ATOM 711 C C . LEU A 1 90 ? -11.203 -1.933 7.107 1.00 78.56 90 LEU A C 1
ATOM 713 O O . LEU A 1 90 ? -11.881 -2.932 6.890 1.00 78.56 90 LEU A O 1
ATOM 717 N N . ARG A 1 91 ? -10.749 -1.666 8.340 1.00 68.25 91 ARG A N 1
ATOM 718 C CA . ARG A 1 91 ? -11.181 -2.371 9.566 1.00 68.25 91 ARG A CA 1
ATOM 719 C C . ARG A 1 91 ? -10.600 -1.722 10.825 1.00 68.25 91 ARG A C 1
ATOM 721 O O . ARG A 1 91 ? -9.628 -0.971 10.731 1.00 68.25 91 ARG A O 1
ATOM 728 N N . TYR A 1 92 ? -11.140 -2.077 11.995 1.00 59.62 92 TYR A N 1
ATOM 729 C CA . TYR A 1 92 ? -10.783 -1.490 13.297 1.00 59.62 92 TYR A CA 1
ATOM 730 C C . TYR A 1 92 ? -9.352 -1.804 13.781 1.00 59.62 92 TYR A C 1
ATOM 732 O O . TYR A 1 92 ? -8.762 -1.003 14.494 1.00 59.62 92 TYR A O 1
ATOM 740 N N . ASN A 1 93 ? -8.733 -2.907 13.343 1.00 75.31 93 ASN A N 1
ATOM 741 C CA . ASN A 1 93 ? -7.414 -3.338 13.848 1.00 75.31 93 ASN A CA 1
ATOM 742 C C . ASN A 1 93 ? -6.214 -2.619 13.195 1.00 75.31 93 ASN A C 1
ATOM 744 O O . ASN A 1 93 ? -5.123 -3.181 13.120 1.00 75.31 93 ASN A O 1
ATOM 748 N N . ASN A 1 94 ? -6.406 -1.413 12.656 1.00 79.00 94 ASN A N 1
ATOM 749 C CA . ASN A 1 94 ? -5.303 -0.612 12.132 1.00 79.00 94 ASN A CA 1
ATOM 750 C C . ASN A 1 94 ? -4.731 0.283 13.241 1.00 79.00 94 ASN A C 1
ATOM 752 O O . ASN A 1 94 ? -5.469 1.044 13.861 1.00 79.00 94 ASN A O 1
ATOM 756 N N . VAL A 1 95 ? -3.414 0.253 13.444 1.00 84.88 95 VAL A N 1
ATOM 757 C CA . VAL A 1 95 ? -2.724 1.127 14.406 1.00 84.88 95 VAL A CA 1
ATOM 758 C C . VAL A 1 95 ? -2.020 2.248 13.652 1.00 84.88 95 VAL A C 1
ATOM 760 O O . VAL A 1 95 ? -1.213 1.989 12.761 1.00 84.88 95 VAL A O 1
ATOM 763 N N . LEU A 1 96 ? -2.301 3.500 14.016 1.00 76.94 96 LEU A N 1
ATOM 764 C CA . LEU A 1 96 ? -1.712 4.688 13.396 1.00 76.94 96 LEU A CA 1
ATOM 765 C C . LEU A 1 96 ? -0.905 5.495 14.412 1.00 76.94 96 LEU A C 1
ATOM 767 O O . LEU A 1 96 ? -1.457 5.983 15.393 1.00 76.94 96 LEU A O 1
ATOM 771 N N . SER A 1 97 ? 0.385 5.695 14.140 1.00 80.56 97 SER A N 1
ATOM 772 C CA . SER A 1 97 ? 1.267 6.557 14.933 1.00 80.56 97 SER A CA 1
ATOM 773 C C . SER A 1 97 ? 1.831 7.690 14.079 1.00 80.56 97 SER A C 1
ATOM 775 O O . SER A 1 97 ? 2.500 7.463 13.068 1.00 80.56 97 SER A O 1
ATOM 777 N N . MET A 1 98 ? 1.528 8.929 14.474 1.00 71.75 98 MET A N 1
ATOM 778 C CA . MET A 1 98 ? 1.864 10.148 13.728 1.00 71.75 98 MET A CA 1
ATOM 779 C C . MET A 1 98 ? 2.383 11.245 14.673 1.00 71.75 98 MET A C 1
ATOM 781 O O . MET A 1 98 ? 1.690 12.243 14.888 1.00 71.75 98 MET A O 1
ATOM 785 N N . PRO A 1 99 ? 3.581 11.104 15.272 1.00 67.38 99 PRO A N 1
ATOM 786 C CA . PRO A 1 99 ? 4.137 12.155 16.119 1.00 67.38 99 PRO A CA 1
ATOM 787 C C . PRO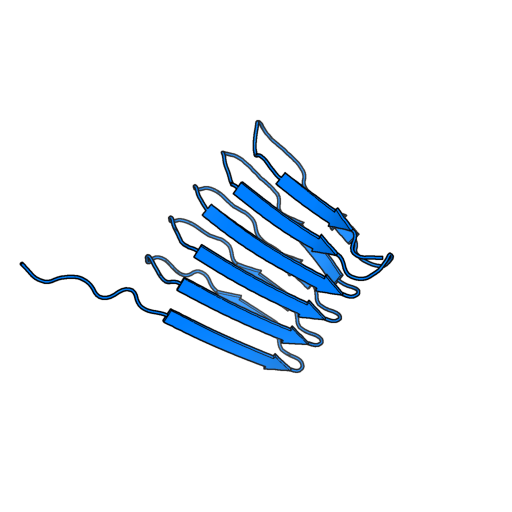 A 1 99 ? 4.443 13.389 15.252 1.00 67.38 99 PRO A C 1
ATOM 789 O O . PRO A 1 99 ? 5.270 13.340 14.334 1.00 67.38 99 PRO A O 1
ATOM 792 N N . ARG A 1 100 ? 3.709 14.484 15.493 1.00 59.41 100 ARG A N 1
ATOM 793 C CA . ARG A 1 100 ? 3.691 15.689 14.649 1.00 59.41 100 ARG A CA 1
ATOM 794 C C . ARG A 1 100 ? 4.604 16.774 15.219 1.00 59.41 100 ARG A C 1
ATOM 796 O O . ARG A 1 100 ? 4.471 17.137 16.383 1.00 59.41 100 ARG A O 1
ATOM 803 N N . ARG A 1 101 ? 5.434 17.392 14.371 1.00 53.97 101 ARG A N 1
ATOM 804 C CA . ARG A 1 101 ? 5.921 18.767 14.575 1.00 53.97 101 ARG A CA 1
ATOM 805 C C . ARG A 1 101 ? 5.441 19.643 13.396 1.00 53.97 101 ARG A C 1
ATOM 807 O O . ARG A 1 101 ? 6.051 19.628 12.333 1.00 53.97 101 ARG A O 1
ATOM 814 N N . GLN A 1 102 ? 4.336 20.383 13.611 1.00 47.47 102 GLN A N 1
ATOM 815 C CA . GLN A 1 102 ? 3.744 21.442 12.743 1.00 47.47 102 GLN A CA 1
ATOM 816 C C . GLN A 1 102 ? 3.040 20.989 11.421 1.00 47.47 102 GLN A C 1
ATOM 818 O O . GLN A 1 102 ? 3.068 19.794 11.125 1.00 47.47 102 GLN A O 1
ATOM 823 N N . PRO A 1 103 ? 2.246 21.844 10.713 1.00 49.31 103 PRO A N 1
ATOM 824 C CA . PRO A 1 103 ? 0.975 21.421 10.120 1.00 49.31 103 PRO A CA 1
ATOM 825 C C . PRO A 1 103 ? 1.051 20.662 8.792 1.00 49.31 103 PRO A C 1
ATOM 827 O O . PRO A 1 103 ? 1.819 20.977 7.889 1.00 49.31 103 PRO A O 1
ATOM 830 N N . VAL A 1 104 ? 0.200 19.639 8.697 1.00 58.53 104 VAL A N 1
ATOM 831 C CA . VAL A 1 104 ? 0.125 18.659 7.615 1.00 58.53 104 VAL A CA 1
ATOM 832 C C . VAL A 1 104 ? -1.314 18.146 7.517 1.00 58.53 104 VAL A C 1
ATOM 834 O O . VAL A 1 104 ? -1.788 17.497 8.454 1.00 58.53 104 VAL A O 1
ATOM 837 N N . THR A 1 105 ? -2.012 18.450 6.429 1.00 66.19 105 THR A N 1
ATOM 838 C CA . THR A 1 105 ? -3.378 17.979 6.164 1.00 66.19 105 THR A CA 1
ATOM 839 C C . THR A 1 105 ? -3.374 16.460 5.986 1.00 66.19 105 THR A C 1
ATOM 841 O O . THR A 1 105 ? -2.744 15.925 5.072 1.00 66.19 105 THR A O 1
ATOM 844 N N . THR A 1 106 ? -4.045 15.748 6.889 1.00 71.94 106 THR A N 1
ATOM 845 C CA . THR A 1 106 ? -4.189 14.289 6.832 1.00 71.94 106 THR A CA 1
ATOM 846 C C . THR A 1 106 ? -5.670 13.962 6.894 1.00 71.94 106 THR A C 1
ATOM 848 O O . THR A 1 106 ? -6.304 14.229 7.910 1.00 71.94 106 THR A O 1
ATOM 851 N N . ASN A 1 107 ? -6.204 13.395 5.818 1.00 79.38 107 ASN A N 1
ATOM 852 C CA . ASN A 1 107 ? -7.568 12.889 5.781 1.00 79.38 107 ASN A CA 1
ATOM 853 C C . ASN A 1 107 ? -7.523 11.401 6.109 1.00 79.38 107 ASN A C 1
ATOM 855 O O . ASN A 1 107 ? -6.835 10.639 5.428 1.00 79.38 107 ASN A O 1
ATOM 859 N N . ILE A 1 108 ? -8.236 10.994 7.153 1.00 78.62 108 ILE A N 1
ATOM 860 C CA . ILE A 1 108 ? -8.376 9.589 7.528 1.00 78.62 108 ILE A CA 1
ATOM 861 C C . ILE A 1 108 ? -9.833 9.209 7.296 1.00 78.62 108 ILE A C 1
ATOM 863 O O . ILE A 1 108 ? -10.726 9.742 7.948 1.00 78.62 108 ILE A O 1
ATOM 867 N N . LEU A 1 109 ? -10.060 8.307 6.350 1.00 84.94 109 LEU A N 1
ATOM 868 C CA . LEU A 1 109 ? -11.360 7.728 6.054 1.00 84.94 109 LEU A CA 1
ATOM 869 C C . LEU A 1 109 ? -11.422 6.328 6.655 1.00 84.94 109 LEU A C 1
ATOM 871 O O . LEU A 1 109 ? -10.647 5.443 6.294 1.00 84.94 109 LEU A O 1
ATOM 875 N N . LEU A 1 110 ? -12.355 6.133 7.580 1.00 83.06 110 LEU A N 1
ATOM 876 C CA . LEU A 1 110 ? -12.710 4.820 8.106 1.00 83.06 110 LEU A CA 1
ATOM 877 C C . LEU A 1 110 ? -13.807 4.241 7.217 1.00 83.06 110 LEU A C 1
ATOM 879 O O . LEU A 1 110 ? -14.952 4.686 7.269 1.00 83.06 110 LEU A O 1
ATOM 883 N N . LEU A 1 111 ? -13.437 3.271 6.391 1.00 78.19 111 LEU A N 1
ATOM 884 C CA . LEU A 1 111 ? -14.377 2.484 5.610 1.00 78.19 111 LEU A CA 1
ATOM 885 C C . LEU A 1 111 ? -14.891 1.370 6.534 1.00 78.19 111 LEU A C 1
ATOM 887 O O . LEU A 1 111 ? -14.099 0.547 7.003 1.00 78.19 111 LEU A O 1
ATOM 891 N N . ARG A 1 112 ? -16.182 1.439 6.879 1.00 72.75 112 ARG A N 1
ATOM 892 C CA . ARG A 1 112 ? -16.873 0.459 7.729 1.00 72.75 112 ARG A CA 1
ATOM 893 C C . ARG A 1 112 ? -17.323 -0.749 6.923 1.00 72.75 112 ARG A C 1
ATOM 895 O O . ARG A 1 112 ? -17.710 -0.540 5.753 1.00 72.75 112 ARG A O 1
#

Foldseek 3Di:
DDPPDAAEEEEEDEQEEDEDADDDAHEYEYEYENYEYEYAYDDEYEYEYEYENYEYEYADDDEYEYEYEDELYEYAYEDDDEYEYEYEYADDNYHYHYNDDDDYHYHYHYDD

Secondary structure (DSSP, 8-state):
----PPEEEEEEEES-EEE----S-EEEEEEEES-EEE--B-S--EEEEEEES-EEE--B-S--EEEEEEES-EEE--EES--EEEEEE-STT-EEE--EES---EEEEE--

Sequence (112 aa):
MSRRRPVTTNISLLHNVLSMPRRHPVTTNISLLHNVLSMPRRHPFTTNISLLHNVLSMPRRQPVTTNISLLHNVLSMPRSQPVATNISLLRYNNVLSMPRRQPVTTNILLLR

Organism: Dreissena polymorpha (NCBI:txid45954)